Protein AF-A0A2L2Z4B2-F1 (afdb_monomer)

Nearest PDB structures (foldseek):
  4wjl-assembly1_B  TM=6.534E-01  e=1.448E-02  Homo sapiens
  1f9v-assembly1_A  TM=4.447E-01  e=9.645E-01  Saccharomyces cerevisiae

Mean predicted aligned error: 9.82 Å

Structure (mmCIF, N/CA/C/O backbone):
data_AF-A0A2L2Z4B2-F1
#
_entry.id   AF-A0A2L2Z4B2-F1
#
loop_
_atom_site.group_PDB
_atom_site.id
_atom_site.type_symbol
_atom_site.label_atom_id
_atom_site.label_alt_id
_atom_site.label_comp_id
_atom_site.label_asym_id
_atom_site.label_entity_id
_atom_site.label_seq_id
_atom_site.pdbx_PDB_ins_code
_atom_site.Cartn_x
_atom_site.Cartn_y
_atom_site.Cartn_z
_atom_site.occupancy
_atom_site.B_iso_or_equiv
_atom_site.auth_seq_id
_atom_site.auth_comp_id
_atom_site.auth_asym_id
_atom_site.auth_atom_id
_atom_site.pdbx_PDB_model_num
ATOM 1 N N . ASP A 1 1 ? 7.336 8.891 14.294 1.00 56.47 1 ASP A N 1
ATOM 2 C CA . ASP A 1 1 ? 7.459 8.376 12.912 1.00 56.47 1 ASP A CA 1
ATOM 3 C C . ASP A 1 1 ? 7.622 6.864 12.928 1.00 56.47 1 ASP A C 1
ATOM 5 O O . ASP A 1 1 ? 8.724 6.365 13.128 1.00 56.47 1 ASP A O 1
ATOM 9 N N . GLY A 1 2 ? 6.522 6.111 12.857 1.00 53.81 2 GLY A N 1
ATOM 10 C CA . GLY A 1 2 ? 6.584 4.646 12.873 1.00 53.81 2 GLY A CA 1
ATOM 11 C C . GLY A 1 2 ? 7.405 4.141 11.687 1.00 53.81 2 GLY A C 1
ATOM 12 O O . GLY A 1 2 ? 7.031 4.357 10.536 1.00 53.81 2 GLY A O 1
ATOM 13 N N . LYS A 1 3 ? 8.566 3.535 11.965 1.00 52.75 3 LYS A N 1
ATOM 14 C CA . LYS A 1 3 ? 9.426 2.948 10.932 1.00 52.75 3 LYS A CA 1
ATOM 15 C C . LYS A 1 3 ? 8.789 1.663 10.412 1.00 52.75 3 LYS A C 1
ATOM 17 O O . LYS A 1 3 ? 8.231 0.878 11.184 1.00 52.75 3 LYS A O 1
ATOM 22 N N . ALA A 1 4 ? 8.957 1.409 9.118 1.00 56.09 4 ALA A N 1
ATOM 23 C CA . ALA A 1 4 ? 8.607 0.125 8.535 1.00 56.09 4 ALA A CA 1
ATOM 24 C C . ALA A 1 4 ? 9.334 -1.020 9.260 1.00 56.09 4 ALA A C 1
ATOM 26 O O . ALA A 1 4 ? 10.544 -0.955 9.476 1.00 56.09 4 ALA A O 1
ATOM 27 N N . GLY A 1 5 ? 8.575 -2.043 9.660 1.00 59.50 5 GLY A N 1
ATOM 28 C CA . GLY A 1 5 ? 9.038 -3.143 10.517 1.00 59.50 5 GLY A CA 1
ATOM 29 C C . GLY A 1 5 ? 8.220 -3.299 11.803 1.00 59.50 5 GLY A C 1
ATOM 30 O O . GLY A 1 5 ? 8.065 -4.420 12.270 1.00 59.50 5 GLY A O 1
ATOM 31 N N . TYR A 1 6 ? 7.639 -2.208 12.318 1.00 79.12 6 TYR A N 1
ATOM 32 C CA . TYR A 1 6 ? 6.649 -2.249 13.410 1.00 79.12 6 TYR A CA 1
ATOM 33 C C . TYR A 1 6 ? 5.207 -2.223 12.902 1.00 79.12 6 TYR A C 1
ATOM 35 O O . TYR A 1 6 ? 4.321 -2.770 13.547 1.00 79.12 6 TYR A O 1
ATOM 43 N N . PHE A 1 7 ? 5.002 -1.607 11.738 1.00 86.56 7 PHE A N 1
ATOM 44 C CA . PHE A 1 7 ? 3.712 -1.478 11.077 1.00 86.56 7 PHE A CA 1
ATOM 45 C C . PHE A 1 7 ? 3.794 -1.968 9.629 1.00 86.56 7 PHE A C 1
ATOM 47 O O . PHE A 1 7 ? 4.863 -1.942 8.998 1.00 86.56 7 PHE A O 1
ATOM 54 N N . LYS A 1 8 ? 2.658 -2.418 9.102 1.00 90.88 8 LYS A N 1
ATOM 55 C CA . LYS A 1 8 ? 2.484 -2.825 7.707 1.00 90.88 8 LYS A CA 1
ATOM 56 C C . LYS A 1 8 ? 2.331 -1.590 6.827 1.00 90.88 8 LYS A C 1
ATOM 58 O O . LYS A 1 8 ? 1.479 -0.745 7.072 1.00 90.88 8 LYS A O 1
ATOM 63 N N . HIS A 1 9 ? 3.125 -1.514 5.766 1.00 93.25 9 HIS A N 1
ATOM 64 C CA . HIS A 1 9 ? 3.147 -0.380 4.845 1.00 93.25 9 HIS A CA 1
ATOM 65 C C . HIS A 1 9 ? 3.201 -0.845 3.394 1.00 93.25 9 HIS A C 1
ATOM 67 O O . HIS A 1 9 ? 3.694 -1.937 3.102 1.00 93.25 9 HIS A O 1
ATOM 73 N N . VAL A 1 10 ? 2.743 0.016 2.484 1.00 92.69 10 VAL A N 1
ATOM 74 C CA . VAL A 1 10 ? 2.886 -0.204 1.045 1.00 92.69 10 VAL A CA 1
ATOM 75 C C . VAL A 1 10 ? 4.333 0.076 0.646 1.00 92.69 10 VAL A C 1
ATOM 77 O O . VAL A 1 10 ? 4.900 1.116 0.991 1.00 92.69 10 VAL A O 1
ATOM 80 N N . ALA A 1 11 ? 4.931 -0.854 -0.095 1.00 90.94 11 ALA A N 1
ATOM 81 C CA . ALA A 1 11 ? 6.241 -0.679 -0.698 1.00 90.94 11 ALA A CA 1
ATOM 82 C C . ALA A 1 11 ? 6.204 -1.093 -2.167 1.00 90.94 11 ALA A C 1
ATOM 84 O O . ALA A 1 11 ? 5.617 -2.115 -2.517 1.00 90.94 11 ALA A O 1
ATOM 85 N N . MET A 1 12 ? 6.883 -0.316 -3.000 1.00 88.31 12 MET A N 1
ATOM 86 C CA . MET A 1 12 ? 7.209 -0.681 -4.368 1.00 88.31 12 MET A CA 1
ATOM 87 C C . MET A 1 12 ? 8.552 -1.412 -4.386 1.00 88.31 12 MET A C 1
ATOM 89 O O . MET A 1 12 ? 9.502 -0.996 -3.719 1.00 88.31 12 MET A O 1
ATOM 93 N N . ILE A 1 13 ? 8.635 -2.506 -5.143 1.00 85.81 13 ILE A N 1
ATOM 94 C CA . ILE A 1 13 ? 9.871 -3.267 -5.335 1.00 8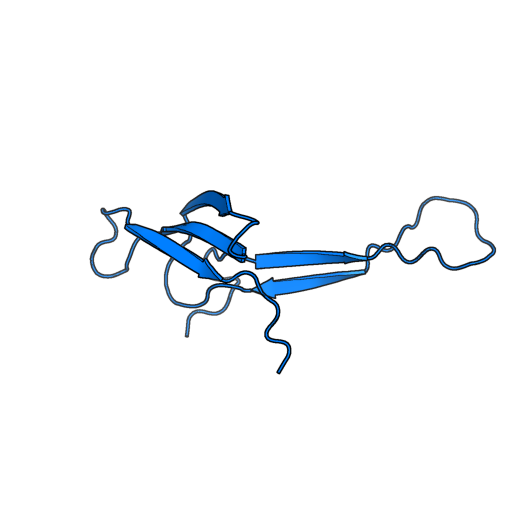5.81 13 ILE A CA 1
ATOM 95 C C . ILE A 1 13 ? 10.202 -3.263 -6.825 1.00 85.81 13 ILE A C 1
ATOM 97 O O . ILE A 1 13 ? 9.545 -3.937 -7.613 1.00 85.81 13 ILE A O 1
ATOM 101 N N . ASN A 1 14 ? 11.247 -2.527 -7.195 1.00 79.94 14 ASN A N 1
ATOM 102 C CA . ASN A 1 14 ? 11.796 -2.527 -8.545 1.00 79.94 14 ASN A CA 1
ATOM 103 C C . ASN A 1 14 ? 12.797 -3.670 -8.668 1.00 79.94 14 ASN A C 1
ATOM 105 O O . ASN A 1 14 ? 13.905 -3.581 -8.139 1.00 79.94 14 ASN A O 1
ATOM 109 N N . THR A 1 15 ? 12.411 -4.755 -9.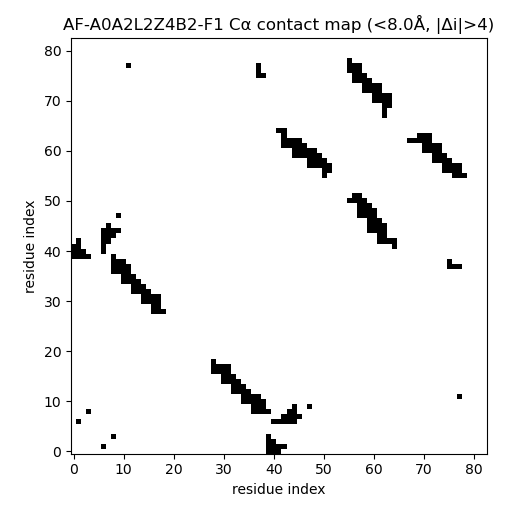333 1.00 76.69 15 THR A N 1
ATOM 110 C CA . THR A 1 15 ? 13.275 -5.922 -9.538 1.00 76.69 15 THR A CA 1
ATOM 111 C C . THR A 1 15 ? 14.087 -5.765 -10.818 1.00 76.69 15 THR A C 1
ATOM 113 O O . THR A 1 15 ? 13.530 -5.833 -11.912 1.00 76.69 15 THR A O 1
ATOM 116 N N . SER A 1 16 ? 15.404 -5.595 -10.695 1.00 69.50 16 SER A N 1
ATOM 117 C CA . SER A 1 16 ? 16.322 -5.721 -11.830 1.00 69.50 16 SER A CA 1
ATOM 118 C C . SER A 1 16 ? 16.947 -7.116 -11.843 1.00 69.50 16 SER A C 1
ATOM 120 O O . 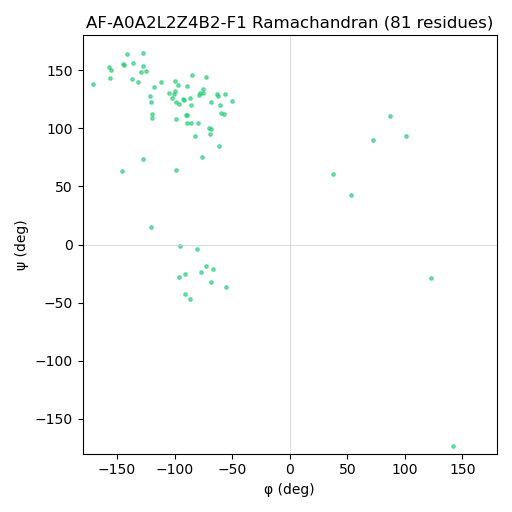SER A 1 16 ? 17.323 -7.658 -10.799 1.00 69.50 16 SER A O 1
ATOM 122 N N . VAL A 1 17 ? 17.03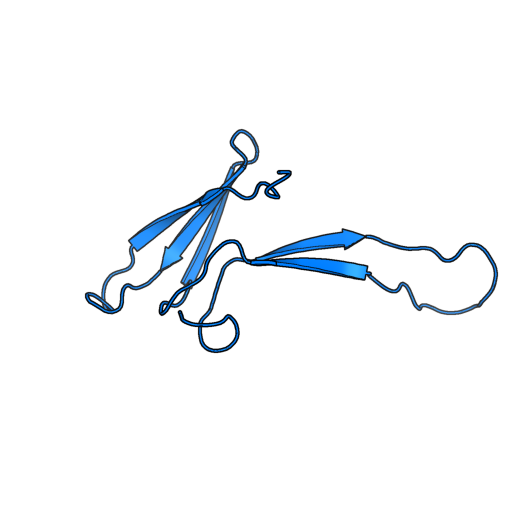8 -7.721 -13.027 1.00 62.47 17 VAL A N 1
ATOM 123 C CA . VAL A 1 17 ? 17.782 -8.968 -13.227 1.00 62.47 17 VAL A CA 1
ATOM 124 C C . VAL A 1 17 ? 19.140 -8.590 -13.799 1.00 62.47 17 VAL A C 1
ATOM 126 O O . VAL A 1 17 ? 19.226 -8.184 -14.953 1.00 62.47 17 VAL A O 1
ATOM 129 N N . SER A 1 18 ? 20.196 -8.719 -12.998 1.00 55.72 18 SER A N 1
ATOM 130 C CA . SER A 1 18 ? 21.564 -8.641 -13.509 1.00 55.72 18 SER A CA 1
ATOM 131 C C . SER A 1 18 ? 21.997 -10.045 -13.919 1.00 55.72 18 SER A C 1
ATOM 133 O O . SER A 1 18 ? 22.243 -10.900 -13.067 1.00 55.72 18 SER A O 1
ATOM 135 N N . SER A 1 19 ? 22.038 -10.324 -15.223 1.00 56.06 19 SER A N 1
ATOM 136 C CA . SER A 1 19 ? 22.817 -11.453 -15.724 1.00 56.06 19 SER A CA 1
ATOM 137 C C . SER A 1 19 ? 24.266 -10.995 -15.777 1.00 56.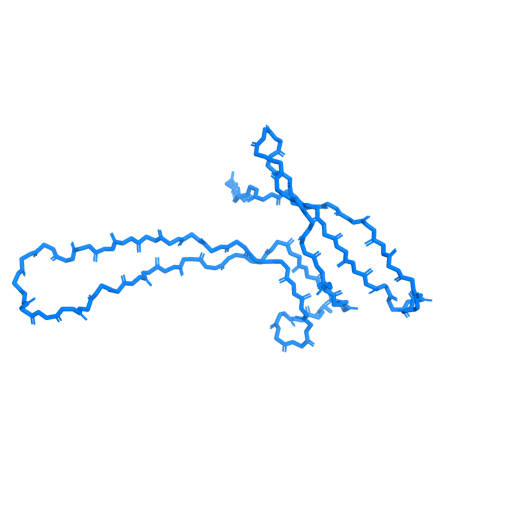06 19 SER A C 1
ATOM 139 O O . SER A 1 19 ? 24.625 -10.217 -16.657 1.00 56.06 19 SER A O 1
ATOM 141 N N . ALA A 1 20 ? 25.092 -11.446 -14.833 1.00 55.56 20 ALA A N 1
ATOM 142 C CA . ALA A 1 20 ? 26.532 -11.307 -14.987 1.00 55.56 20 ALA A CA 1
ATOM 143 C C . ALA A 1 20 ? 26.919 -12.005 -16.299 1.00 55.56 20 ALA A C 1
ATOM 145 O O . ALA A 1 20 ? 26.727 -13.216 -16.449 1.00 55.56 20 ALA A O 1
ATOM 146 N N . GLU A 1 21 ? 27.358 -11.224 -17.283 1.00 55.22 21 GLU A N 1
ATOM 147 C CA . GLU A 1 21 ? 27.823 -11.759 -18.550 1.00 55.22 21 GLU A CA 1
ATOM 148 C C . GLU A 1 21 ? 29.011 -12.682 -18.290 1.00 55.22 21 GLU A C 1
ATOM 150 O O . GLU A 1 21 ? 30.042 -12.271 -17.766 1.00 55.22 21 GLU A O 1
ATOM 155 N N . GLY A 1 22 ? 28.859 -13.943 -18.685 1.00 52.03 22 GLY A N 1
ATOM 156 C CA . GLY A 1 22 ? 29.974 -14.863 -18.804 1.00 52.03 22 GLY A CA 1
ATOM 157 C C . GLY A 1 22 ? 30.329 -15.618 -17.526 1.00 52.03 22 GLY A C 1
ATOM 158 O O . GLY A 1 22 ? 31.020 -15.126 -16.645 1.00 52.03 22 GLY A O 1
ATOM 159 N N . ARG A 1 23 ? 30.039 -16.921 -17.593 1.00 51.38 23 ARG A N 1
ATOM 160 C CA . ARG A 1 23 ? 30.727 -17.996 -16.867 1.00 51.38 23 ARG A CA 1
ATOM 161 C C . ARG A 1 23 ? 30.419 -18.028 -15.369 1.00 51.38 23 ARG A C 1
ATOM 163 O O . ARG A 1 23 ? 31.167 -17.498 -14.564 1.00 51.38 23 ARG A O 1
ATOM 170 N N . LEU A 1 24 ? 29.373 -18.768 -15.010 1.00 49.12 24 LEU A N 1
ATOM 171 C CA . LEU A 1 24 ? 29.459 -19.943 -14.134 1.00 49.12 24 LEU A CA 1
ATOM 172 C C . LEU A 1 24 ? 28.099 -20.659 -14.131 1.00 49.12 24 LEU A C 1
ATOM 174 O O . LEU A 1 24 ? 27.033 -20.053 -14.161 1.00 49.12 24 LEU A O 1
ATOM 178 N N . SER A 1 25 ? 28.180 -21.978 -14.191 1.00 50.34 25 SER A N 1
ATOM 179 C CA . SER A 1 25 ? 27.097 -22.954 -14.178 1.00 50.34 25 SER A CA 1
ATOM 180 C C . SER A 1 25 ? 26.302 -22.923 -12.867 1.00 50.34 25 SER A C 1
ATOM 182 O O . SER A 1 25 ? 26.903 -23.068 -11.806 1.00 50.34 25 SER A O 1
ATOM 184 N N . GLY A 1 26 ? 24.971 -22.837 -12.955 1.00 50.88 26 GLY A N 1
ATOM 185 C CA . GLY A 1 26 ? 24.046 -23.109 -11.846 1.00 50.88 26 GLY A CA 1
ATOM 186 C C . GLY A 1 26 ? 23.495 -21.866 -11.138 1.00 50.88 26 GLY A C 1
ATOM 187 O O . GLY A 1 26 ? 24.095 -21.362 -10.200 1.00 50.88 26 GLY A O 1
ATOM 188 N N . ASP A 1 27 ? 22.329 -21.404 -11.593 1.00 50.94 27 ASP A N 1
ATOM 189 C CA . ASP A 1 27 ? 21.250 -20.792 -10.799 1.00 50.94 27 ASP A CA 1
ATOM 190 C C . ASP A 1 27 ? 21.599 -19.864 -9.621 1.00 50.94 27 ASP A C 1
ATOM 192 O O . ASP A 1 27 ? 21.127 -20.063 -8.504 1.00 50.94 27 ASP A O 1
ATOM 196 N N . LEU A 1 28 ? 22.298 -18.754 -9.873 1.00 51.88 28 LEU A N 1
ATOM 197 C CA . LEU A 1 28 ? 22.255 -17.605 -8.960 1.00 51.88 28 LEU A CA 1
ATOM 198 C C . LEU A 1 28 ? 21.907 -16.318 -9.718 1.00 51.88 28 LEU A C 1
ATOM 200 O O . LEU A 1 28 ? 22.738 -15.448 -9.966 1.00 51.88 28 LEU A O 1
ATOM 204 N N . ARG A 1 29 ? 20.634 -16.196 -10.116 1.00 53.09 29 ARG A N 1
ATOM 205 C CA . ARG A 1 29 ? 20.061 -14.904 -10.519 1.00 53.09 29 ARG A CA 1
ATOM 206 C C . ARG A 1 29 ? 19.949 -14.032 -9.271 1.00 53.09 29 ARG A C 1
ATOM 208 O O . ARG A 1 29 ? 18.964 -14.121 -8.542 1.00 53.09 29 ARG A O 1
ATOM 215 N N . THR A 1 30 ? 20.943 -13.188 -9.016 1.00 53.91 30 THR A N 1
ATOM 216 C CA . THR A 1 30 ? 20.834 -12.162 -7.975 1.00 53.91 30 THR A CA 1
ATOM 217 C C . THR A 1 30 ? 19.802 -11.132 -8.431 1.00 53.91 30 THR A C 1
ATOM 219 O O . THR A 1 30 ? 20.092 -10.268 -9.257 1.00 53.91 30 THR A O 1
ATOM 222 N N . MET A 1 31 ? 18.570 -11.240 -7.928 1.00 54.88 31 MET A N 1
ATOM 223 C CA . MET A 1 31 ? 17.574 -10.179 -8.071 1.00 54.88 31 MET A CA 1
ATOM 224 C C . MET A 1 31 ? 18.017 -9.007 -7.198 1.00 54.88 31 MET A C 1
ATOM 226 O O . MET A 1 31 ? 17.829 -9.020 -5.982 1.00 54.88 31 MET A O 1
ATOM 230 N N . ILE A 1 32 ? 18.627 -7.994 -7.809 1.00 58.41 32 ILE A N 1
ATOM 231 C CA . ILE A 1 32 ? 18.902 -6.736 -7.117 1.00 58.41 32 ILE A CA 1
ATOM 232 C C . ILE A 1 32 ? 17.604 -5.931 -7.196 1.00 58.41 32 ILE A C 1
ATOM 234 O O . ILE A 1 32 ? 17.292 -5.293 -8.204 1.00 58.41 32 ILE A O 1
ATOM 238 N N . GLY A 1 33 ? 16.786 -6.069 -6.152 1.00 65.06 33 GLY A N 1
ATOM 239 C CA . GLY A 1 33 ? 15.538 -5.333 -5.989 1.00 65.06 33 GLY A CA 1
ATOM 240 C C . GLY A 1 33 ? 15.752 -4.041 -5.201 1.00 65.06 33 GLY A C 1
ATOM 241 O O . GLY A 1 33 ? 16.225 -4.099 -4.067 1.00 65.06 33 GLY A O 1
ATOM 242 N N . LYS A 1 34 ? 15.370 -2.880 -5.748 1.00 79.56 34 LYS A N 1
ATOM 243 C CA . LYS A 1 34 ? 15.254 -1.636 -4.964 1.00 79.56 34 LYS A CA 1
ATOM 244 C C . LYS A 1 34 ? 13.870 -1.599 -4.319 1.00 79.56 34 LYS A C 1
ATOM 246 O O . LYS A 1 34 ? 12.864 -1.620 -5.022 1.00 79.56 34 LYS A O 1
ATOM 251 N N . LYS A 1 35 ? 13.822 -1.552 -2.986 1.00 84.19 35 LYS A N 1
ATOM 252 C CA . LYS A 1 35 ? 12.584 -1.425 -2.205 1.00 84.19 35 LYS A CA 1
ATOM 253 C C . LYS A 1 35 ? 12.380 0.030 -1.779 1.00 84.19 35 LYS A C 1
ATOM 255 O O . LYS A 1 35 ? 13.214 0.564 -1.052 1.00 84.19 35 LYS A O 1
ATOM 260 N N . THR A 1 36 ? 11.251 0.623 -2.155 1.00 87.00 36 THR A N 1
ATOM 261 C CA . THR A 1 36 ? 10.855 1.991 -1.789 1.00 87.00 36 THR A CA 1
ATOM 262 C C . THR A 1 36 ? 9.529 1.947 -1.037 1.00 87.00 36 THR A C 1
ATOM 264 O O . THR A 1 36 ? 8.544 1.424 -1.553 1.00 87.00 36 THR A O 1
ATOM 267 N N . PHE A 1 37 ? 9.480 2.468 0.189 1.00 90.12 37 PHE A N 1
ATOM 268 C CA . PHE A 1 37 ? 8.218 2.584 0.926 1.00 90.12 37 PHE A CA 1
ATOM 269 C C . PHE A 1 37 ? 7.417 3.779 0.411 1.00 90.12 37 PHE A C 1
ATOM 271 O O . PHE A 1 37 ? 7.956 4.876 0.318 1.00 90.12 37 PHE A O 1
ATOM 278 N N . LEU A 1 38 ? 6.138 3.557 0.104 1.00 91.69 38 LEU A N 1
ATOM 279 C CA . LEU A 1 38 ? 5.213 4.605 -0.338 1.00 91.69 38 LEU A CA 1
ATOM 280 C C . LEU A 1 38 ? 4.472 5.238 0.848 1.00 91.69 38 LEU A C 1
ATOM 282 O O . LEU A 1 38 ? 4.051 6.385 0.785 1.00 91.69 38 LEU A O 1
ATOM 286 N N . THR A 1 39 ? 4.332 4.507 1.955 1.00 92.00 39 THR A N 1
ATOM 287 C CA . THR A 1 39 ? 3.644 4.975 3.167 1.00 92.00 39 THR A CA 1
ATOM 288 C C . THR A 1 39 ? 4.544 4.866 4.394 1.00 92.00 39 THR A C 1
ATOM 290 O O . THR A 1 39 ? 5.341 3.931 4.491 1.00 92.00 39 THR A O 1
ATOM 293 N N . HIS A 1 40 ? 4.357 5.760 5.364 1.00 90.81 40 HIS A N 1
ATOM 294 C CA . HIS A 1 40 ? 5.023 5.741 6.668 1.00 90.81 40 HIS A CA 1
ATOM 295 C C . HIS A 1 40 ? 4.067 6.232 7.764 1.00 90.81 40 HIS A C 1
ATOM 297 O O . HIS A 1 40 ? 3.167 7.023 7.490 1.00 90.81 40 HIS A O 1
ATOM 303 N N . GLY A 1 41 ? 4.269 5.813 9.015 1.00 88.19 41 GLY A N 1
ATOM 304 C CA . GLY A 1 41 ? 3.444 6.270 10.138 1.00 88.19 41 GLY A CA 1
ATOM 305 C C . GLY A 1 41 ? 3.147 5.176 11.156 1.00 88.19 41 GLY A C 1
ATOM 306 O O . GLY A 1 41 ? 3.707 4.088 11.099 1.00 88.19 41 GLY A O 1
ATOM 307 N N . GLN A 1 42 ? 2.286 5.486 12.124 1.00 89.00 42 GLN A N 1
ATOM 308 C CA . GLN A 1 42 ? 1.848 4.545 13.161 1.00 89.00 42 GLN A CA 1
ATOM 309 C C . GLN A 1 42 ? 0.481 3.954 12.806 1.00 89.00 42 GLN A C 1
ATOM 311 O O . GLN A 1 42 ? -0.513 4.232 13.466 1.00 89.00 42 GLN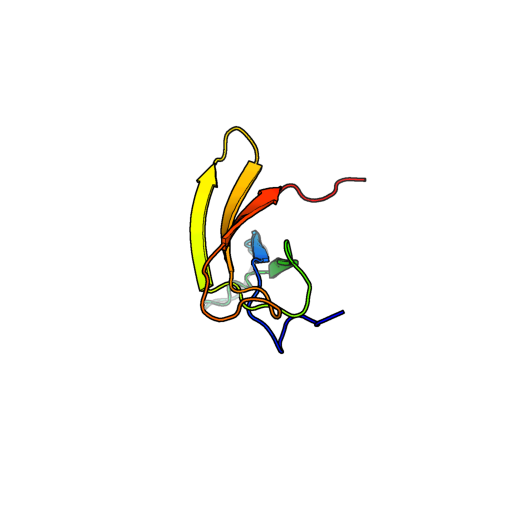 A O 1
ATOM 316 N N . PHE A 1 43 ? 0.415 3.197 11.714 1.00 89.19 43 PHE A N 1
ATOM 317 C CA . PHE A 1 43 ? -0.805 2.518 11.280 1.00 89.19 43 PHE A CA 1
ATOM 318 C C . PHE A 1 43 ? -0.465 1.300 10.431 1.00 89.19 43 PHE A C 1
ATOM 320 O O . PHE A 1 43 ? 0.523 1.318 9.696 1.00 89.19 43 PHE A O 1
ATOM 327 N N . ASP A 1 44 ? -1.320 0.282 10.481 1.00 90.69 44 ASP A N 1
ATOM 328 C CA . ASP A 1 44 ? -1.201 -0.892 9.626 1.00 90.69 44 ASP A CA 1
ATOM 329 C C . ASP A 1 44 ? -2.019 -0.737 8.346 1.00 90.69 44 ASP A C 1
ATOM 331 O O . ASP A 1 44 ? -3.238 -0.564 8.370 1.00 90.69 44 ASP A O 1
ATOM 335 N N . VAL A 1 45 ? -1.347 -0.900 7.209 1.00 93.81 45 VAL A N 1
ATOM 336 C CA . VAL 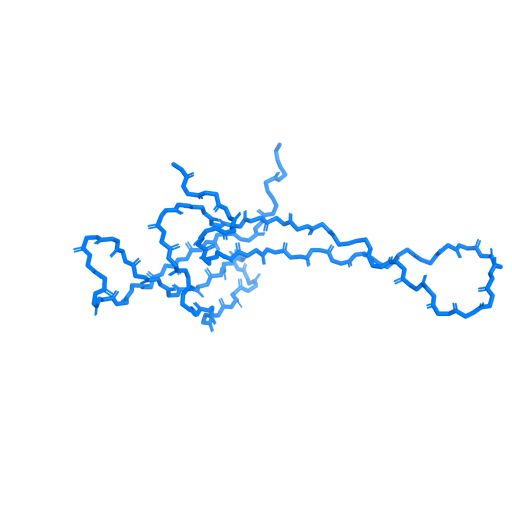A 1 45 ? -2.009 -1.215 5.945 1.00 93.81 45 VAL A CA 1
ATOM 337 C C . VAL A 1 45 ? -2.582 -2.628 6.039 1.00 93.81 45 VAL A C 1
ATOM 339 O O . VAL A 1 45 ? -1.865 -3.600 6.291 1.00 93.81 45 VAL A O 1
ATOM 342 N N . ILE A 1 46 ? -3.890 -2.727 5.832 1.00 95.00 46 ILE A N 1
ATOM 343 C CA . ILE A 1 46 ? -4.656 -3.973 5.899 1.00 95.00 46 ILE A CA 1
ATOM 344 C C . ILE A 1 46 ? -4.613 -4.680 4.548 1.00 95.00 46 ILE A C 1
ATOM 346 O O . ILE A 1 46 ? -4.382 -5.884 4.485 1.00 95.00 46 ILE A O 1
ATOM 350 N N . GLU A 1 47 ? -4.849 -3.924 3.476 1.00 96.00 47 GLU A N 1
ATOM 351 C CA . GLU A 1 47 ? -5.055 -4.464 2.137 1.00 96.00 47 GLU A CA 1
ATOM 352 C C . GLU A 1 47 ? -4.716 -3.419 1.070 1.00 96.00 47 GLU A C 1
ATOM 354 O O . GLU A 1 47 ? -4.994 -2.232 1.245 1.00 96.00 47 GLU A O 1
ATOM 359 N N . ILE A 1 48 ? -4.135 -3.870 -0.043 1.00 96.62 48 ILE A N 1
ATOM 360 C CA . ILE A 1 48 ? -4.013 -3.088 -1.277 1.00 96.62 48 ILE A CA 1
ATOM 361 C C . ILE A 1 48 ? -5.181 -3.496 -2.171 1.00 96.62 48 ILE A C 1
ATOM 363 O O . ILE A 1 48 ? -5.299 -4.667 -2.517 1.00 96.62 48 ILE A O 1
ATOM 367 N N . LEU A 1 49 ? -6.029 -2.541 -2.542 1.00 97.50 49 LEU A N 1
ATOM 368 C CA . LEU A 1 49 ? -7.250 -2.816 -3.300 1.00 97.50 49 LEU A CA 1
ATOM 369 C C . LEU A 1 49 ? -7.031 -2.740 -4.809 1.00 97.50 49 LEU A C 1
ATOM 371 O O . LEU A 1 49 ? -7.560 -3.556 -5.557 1.00 97.50 49 LEU A O 1
ATOM 375 N N . ALA A 1 50 ? -6.285 -1.734 -5.265 1.00 96.62 50 ALA A N 1
ATOM 376 C CA . ALA A 1 50 ? -6.090 -1.489 -6.686 1.00 96.62 50 ALA A CA 1
ATOM 377 C C . ALA A 1 50 ? -4.816 -0.691 -6.955 1.00 96.62 50 ALA A C 1
ATOM 379 O O . ALA A 1 50 ? -4.392 0.137 -6.147 1.00 96.62 50 ALA A O 1
ATOM 380 N N . HIS A 1 51 ? -4.259 -0.900 -8.144 1.00 94.94 51 HIS A N 1
ATOM 381 C CA . HIS A 1 51 ? -3.232 -0.052 -8.734 1.00 94.94 51 HIS A CA 1
ATOM 382 C C . HIS A 1 51 ? -3.770 0.515 -10.044 1.00 94.94 51 HIS A C 1
ATOM 384 O O . HIS A 1 51 ? -3.993 -0.232 -10.997 1.00 94.94 51 HIS A O 1
ATOM 390 N N . ASN A 1 52 ? -4.006 1.823 -10.079 1.00 95.06 52 ASN A N 1
ATOM 391 C CA . ASN A 1 52 ? -4.333 2.522 -11.310 1.00 95.06 52 ASN A CA 1
ATOM 392 C C . ASN A 1 52 ? -3.034 3.009 -11.961 1.00 95.06 52 ASN A C 1
ATOM 394 O O . ASN A 1 52 ? -2.347 3.890 -11.446 1.00 95.06 52 ASN A O 1
ATOM 398 N N . ARG A 1 53 ? -2.707 2.408 -13.106 1.00 90.38 53 ARG A N 1
ATOM 399 C CA . ARG A 1 53 ? -1.488 2.704 -13.866 1.00 90.38 53 ARG A CA 1
ATOM 400 C C . ARG A 1 53 ? -1.572 3.999 -14.663 1.00 90.38 53 ARG A C 1
ATOM 402 O O . ARG A 1 53 ? -0.536 4.565 -14.976 1.00 90.38 53 ARG A O 1
ATOM 409 N N . GLU A 1 54 ? -2.770 4.467 -15.005 1.00 92.25 54 GLU A N 1
ATOM 410 C CA . GLU A 1 54 ? -2.929 5.694 -15.797 1.00 92.25 54 GLU A CA 1
ATOM 411 C C . GLU A 1 54 ? -2.514 6.931 -14.999 1.00 92.25 54 GLU A C 1
ATOM 413 O O . GLU A 1 54 ? -1.988 7.891 -15.554 1.00 92.25 54 GLU A O 1
ATOM 418 N N . ASN A 1 55 ? -2.7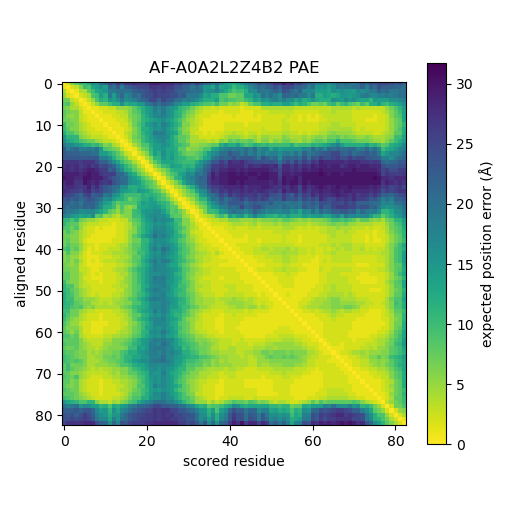27 6.894 -13.683 1.00 92.25 55 ASN A N 1
ATOM 419 C CA . ASN A 1 55 ? -2.426 7.989 -12.771 1.00 92.25 55 ASN A CA 1
ATOM 420 C C . ASN A 1 55 ? -1.429 7.601 -11.670 1.00 92.25 55 ASN A C 1
ATOM 422 O O . ASN A 1 55 ? -1.321 8.331 -10.683 1.00 92.25 55 ASN A O 1
ATOM 426 N N . ASN A 1 56 ? -0.717 6.476 -11.815 1.00 92.69 56 ASN A N 1
ATOM 427 C CA . ASN A 1 56 ? 0.343 6.069 -10.889 1.00 92.69 56 ASN A CA 1
ATOM 428 C C . ASN A 1 56 ? -0.128 6.047 -9.423 1.00 92.69 56 ASN A C 1
ATOM 430 O O . ASN A 1 56 ? 0.537 6.564 -8.527 1.00 92.69 56 ASN A O 1
ATOM 434 N N . THR A 1 57 ? -1.333 5.522 -9.176 1.00 95.81 57 THR A N 1
ATOM 435 C CA . THR A 1 57 ? -1.987 5.586 -7.861 1.00 95.81 57 THR A CA 1
ATOM 436 C C . THR A 1 57 ? -2.288 4.196 -7.315 1.00 95.81 57 THR A C 1
ATOM 438 O O . THR A 1 57 ? -2.955 3.381 -7.956 1.00 95.81 57 THR A O 1
ATOM 441 N N . VAL A 1 58 ? -1.850 3.939 -6.085 1.00 96.75 58 VAL A N 1
ATOM 442 C CA . VAL A 1 58 ? -2.185 2.734 -5.318 1.00 96.75 58 VAL A CA 1
ATOM 443 C C . VAL A 1 58 ? -3.251 3.076 -4.284 1.00 96.75 58 VAL A C 1
ATOM 445 O O . VAL A 1 58 ? -3.056 3.971 -3.464 1.00 96.75 58 VAL A O 1
ATOM 448 N N . TYR A 1 59 ? -4.358 2.337 -4.297 1.00 97.62 59 TYR A N 1
ATOM 449 C CA . TYR A 1 59 ? -5.443 2.446 -3.322 1.00 97.62 59 TYR A CA 1
ATOM 450 C C . TYR A 1 59 ? -5.315 1.351 -2.263 1.00 97.62 59 TYR A C 1
ATOM 452 O O . TYR A 1 59 ? -5.142 0.176 -2.599 1.00 97.62 59 TYR A O 1
ATOM 460 N N . TYR A 1 60 ? -5.412 1.717 -0.986 1.00 97.50 60 TYR A N 1
ATOM 461 C CA . TYR A 1 60 ? -5.202 0.800 0.135 1.00 97.50 60 TYR A CA 1
ATOM 462 C C . TYR A 1 60 ? -6.115 1.106 1.328 1.00 97.50 60 TYR A C 1
ATOM 464 O O . TYR A 1 60 ? -6.568 2.237 1.515 1.00 97.50 60 TYR A O 1
ATOM 472 N N . LEU A 1 61 ? -6.376 0.082 2.144 1.00 97.56 61 LEU A N 1
ATOM 473 C CA . LEU A 1 61 ? -7.115 0.186 3.401 1.00 97.56 61 LEU A CA 1
ATOM 474 C C . LEU A 1 61 ? -6.165 0.238 4.596 1.00 97.56 61 LEU A C 1
ATOM 476 O O . LEU A 1 61 ? -5.193 -0.516 4.661 1.00 97.56 61 LEU A O 1
ATOM 480 N N . THR A 1 62 ? -6.492 1.071 5.578 1.00 95.12 62 THR A N 1
ATOM 481 C CA . THR A 1 62 ? -5.800 1.140 6.875 1.00 95.12 62 THR A CA 1
ATOM 482 C C . THR A 1 62 ? -6.791 1.377 8.017 1.00 95.12 62 THR A C 1
ATOM 484 O O . THR A 1 62 ? -7.942 1.761 7.789 1.00 95.12 62 THR A O 1
ATOM 487 N N . THR A 1 63 ? -6.344 1.135 9.247 1.00 90.12 63 THR A N 1
ATOM 488 C CA . THR A 1 63 ? -7.003 1.567 10.486 1.00 90.12 63 THR A CA 1
ATOM 489 C C . THR A 1 63 ? -6.240 2.742 11.091 1.00 90.12 63 THR A C 1
ATOM 491 O O . THR A 1 63 ? -5.025 2.655 11.283 1.00 90.12 63 THR A O 1
ATOM 494 N N . LEU A 1 64 ? -6.936 3.822 11.445 1.00 85.94 64 LEU A N 1
ATOM 495 C CA . LEU A 1 64 ? -6.311 4.957 12.129 1.00 85.94 64 LEU A CA 1
ATOM 496 C C . LEU A 1 64 ? -6.252 4.707 13.645 1.00 85.94 64 LEU A C 1
ATOM 498 O O . LEU A 1 64 ? -7.202 4.137 14.183 1.00 85.94 64 LEU A O 1
ATOM 502 N N . PRO A 1 65 ? -5.210 5.179 14.359 1.00 84.12 65 PRO A N 1
ATOM 503 C CA . PRO A 1 65 ? -5.098 5.014 15.813 1.00 84.12 65 PRO A CA 1
ATOM 504 C C . PRO A 1 65 ? -6.304 5.543 16.595 1.00 84.12 65 PRO A C 1
ATOM 506 O O . PRO A 1 65 ? -6.727 4.925 17.564 1.00 84.12 65 PRO A O 1
ATOM 5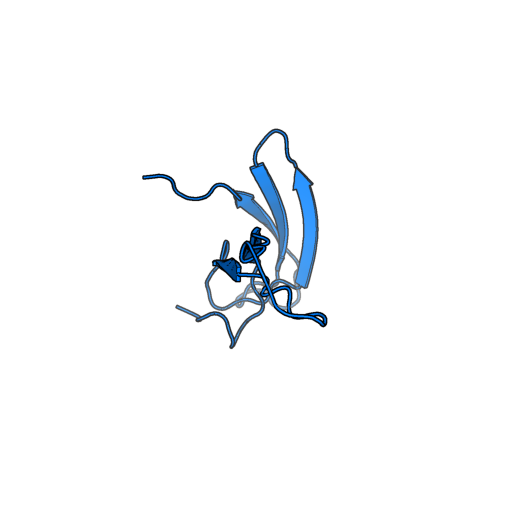09 N N . GLU A 1 66 ? -6.887 6.650 16.133 1.00 87.75 66 GLU A N 1
ATOM 510 C CA . GLU A 1 66 ? -8.062 7.282 16.750 1.00 87.75 66 GLU A CA 1
ATOM 511 C C . GLU A 1 66 ? -9.363 6.498 16.514 1.00 87.75 66 GLU A C 1
ATOM 513 O O . GLU A 1 66 ? -10.368 6.707 17.187 1.00 87.75 66 GLU A O 1
ATOM 518 N N . SER A 1 67 ? -9.379 5.606 15.520 1.00 88.12 67 SER A N 1
ATOM 519 C CA . SER A 1 67 ? -10.567 4.841 15.129 1.00 88.12 67 SER A CA 1
ATOM 520 C C . SER A 1 67 ? -10.192 3.433 14.644 1.00 88.12 67 SER A C 1
ATOM 522 O O . SER A 1 67 ? -10.454 3.077 13.493 1.00 88.12 67 SER A O 1
ATOM 524 N N . PRO A 1 68 ? -9.610 2.584 15.515 1.00 85.50 68 PRO A N 1
ATOM 525 C CA . PRO A 1 68 ? -9.044 1.296 15.109 1.00 85.50 68 PRO A CA 1
ATOM 526 C C . PRO A 1 68 ? -10.104 0.296 14.623 1.00 85.50 68 PRO A C 1
ATOM 528 O O . PRO A 1 68 ? -9.797 -0.626 13.875 1.00 85.50 68 PRO A O 1
ATOM 531 N N . SER A 1 69 ? -11.369 0.489 15.005 1.00 89.62 69 SER A N 1
ATOM 532 C CA . SER A 1 69 ? -12.500 -0.329 14.547 1.00 89.62 69 SER A CA 1
ATOM 533 C C . SER A 1 69 ? -13.019 0.062 13.158 1.00 89.62 69 SER A C 1
ATOM 535 O O . SER A 1 69 ? -13.942 -0.578 12.655 1.00 89.62 69 SER A O 1
ATOM 537 N N . GLN A 1 70 ? -12.476 1.116 12.542 1.00 92.62 70 GLN A N 1
ATOM 538 C CA . GLN A 1 70 ? -12.892 1.609 11.232 1.00 92.62 70 GLN A CA 1
ATOM 539 C C . GLN A 1 70 ? -11.796 1.371 10.196 1.00 92.62 70 GLN A C 1
ATOM 541 O O . GLN A 1 70 ? -10.608 1.562 10.459 1.00 92.62 70 GLN A O 1
ATOM 546 N N . ARG A 1 71 ? -12.214 0.968 8.993 1.00 94.31 71 ARG A N 1
ATOM 547 C CA . ARG A 1 71 ? -11.333 0.857 7.831 1.00 94.31 71 ARG A CA 1
ATOM 548 C C . ARG A 1 71 ? -11.537 2.070 6.950 1.00 94.31 71 ARG A C 1
ATOM 550 O O . ARG A 1 71 ? -12.665 2.389 6.586 1.00 94.31 71 ARG A O 1
ATOM 557 N N . HIS A 1 72 ? -10.433 2.695 6.591 1.00 95.06 72 HIS A N 1
ATOM 558 C CA . HIS A 1 72 ? -10.413 3.917 5.806 1.00 95.06 72 HIS A CA 1
ATOM 559 C C . HIS A 1 72 ? -9.692 3.657 4.490 1.00 95.06 72 HIS A C 1
ATOM 561 O O . HIS A 1 72 ? -8.647 3.002 4.474 1.00 95.06 72 HIS A O 1
ATOM 567 N N . LEU A 1 73 ? -10.265 4.159 3.397 1.00 96.81 73 LEU A N 1
ATOM 568 C CA . LEU A 1 73 ? -9.680 4.090 2.063 1.00 96.81 73 LEU A CA 1
ATOM 569 C C . LEU A 1 73 ? -8.750 5.280 1.843 1.00 96.81 73 LEU A C 1
ATOM 571 O O . LEU A 1 73 ? -9.171 6.428 1.959 1.00 96.81 73 LEU A O 1
ATOM 575 N N . PHE A 1 74 ? -7.509 4.990 1.469 1.00 96.50 74 PHE A N 1
ATOM 576 C CA . PHE A 1 74 ? -6.506 5.983 1.112 1.00 96.50 74 PHE A CA 1
ATOM 577 C C . PHE A 1 74 ? -5.892 5.677 -0.250 1.00 96.50 74 PHE A C 1
ATOM 579 O O . PHE A 1 74 ? -6.010 4.571 -0.783 1.00 96.50 74 PHE A O 1
ATOM 586 N N . SER A 1 75 ? -5.205 6.675 -0.797 1.00 96.12 75 SER A N 1
ATOM 587 C CA . SER A 1 75 ? -4.423 6.565 -2.022 1.00 96.12 75 SER A CA 1
ATOM 588 C C . SER A 1 75 ? -3.014 7.105 -1.816 1.00 96.12 75 SER A C 1
ATOM 590 O O . SER A 1 75 ? -2.814 8.045 -1.046 1.00 96.12 75 SER A O 1
ATOM 592 N N . VAL A 1 76 ? -2.043 6.536 -2.523 1.00 95.19 76 VAL A N 1
ATOM 593 C CA . VAL A 1 76 ? -0.669 7.043 -2.580 1.00 95.19 76 VAL A CA 1
ATOM 594 C C . VAL A 1 76 ? -0.143 6.986 -4.008 1.00 95.19 76 VAL A C 1
ATOM 596 O O . VAL A 1 76 ? -0.446 6.044 -4.742 1.00 95.19 76 VAL A O 1
ATOM 599 N N . THR A 1 77 ? 0.632 7.995 -4.395 1.00 93.75 77 THR A N 1
ATOM 600 C CA . THR A 1 77 ? 1.309 8.027 -5.692 1.00 93.75 77 THR A CA 1
ATOM 601 C C . THR A 1 77 ? 2.512 7.091 -5.666 1.00 93.75 77 THR A C 1
ATOM 603 O O . THR A 1 77 ? 3.295 7.103 -4.718 1.00 93.75 77 THR A O 1
ATOM 606 N N . ASP A 1 78 ? 2.662 6.279 -6.702 1.00 85.19 78 ASP A N 1
ATOM 607 C CA . ASP A 1 78 ? 3.683 5.239 -6.796 1.00 85.19 78 ASP A CA 1
ATOM 608 C C . ASP A 1 78 ? 4.946 5.699 -7.556 1.00 85.19 78 ASP A C 1
ATOM 610 O O . ASP A 1 78 ? 5.927 4.965 -7.645 1.00 85.19 78 ASP A O 1
ATOM 614 N N . MET A 1 79 ? 4.961 6.944 -8.042 1.00 74.38 79 MET A N 1
ATOM 615 C CA . MET A 1 79 ? 6.113 7.523 -8.725 1.00 74.38 79 MET A CA 1
ATOM 616 C C . MET A 1 79 ? 7.320 7.606 -7.788 1.00 74.38 79 MET A C 1
ATOM 618 O O . MET A 1 79 ? 7.249 8.186 -6.701 1.00 74.38 79 MET A O 1
ATOM 622 N N . GLU A 1 80 ? 8.460 7.074 -8.246 1.00 58.88 80 GLU A N 1
ATOM 623 C CA . GLU A 1 80 ? 9.755 7.500 -7.729 1.00 58.88 80 GLU A CA 1
ATOM 624 C C . GLU A 1 80 ? 9.778 9.029 -7.775 1.00 58.88 80 GLU A C 1
ATOM 626 O O . GLU A 1 80 ? 9.570 9.622 -8.834 1.00 58.88 80 GLU A O 1
ATOM 631 N N . SER A 1 81 ? 10.016 9.673 -6.631 1.00 42.56 81 SER A N 1
ATOM 632 C CA . SER A 1 81 ? 10.431 11.071 -6.603 1.00 42.56 81 SER A CA 1
ATOM 633 C C . SER A 1 81 ? 11.761 11.166 -7.350 1.00 42.56 81 SER A C 1
ATOM 635 O O . SER A 1 81 ? 12.828 11.062 -6.754 1.00 42.56 81 SER A O 1
ATOM 637 N N . GLY A 1 82 ? 11.692 11.290 -8.672 1.00 46.25 82 GLY A N 1
ATOM 638 C CA . GLY A 1 82 ? 12.744 11.841 -9.503 1.00 46.25 82 GLY A CA 1
ATOM 639 C C . GLY A 1 82 ? 12.728 13.352 -9.332 1.00 46.25 82 GLY A C 1
ATOM 640 O O . GLY A 1 82 ? 12.220 14.063 -10.195 1.00 46.25 82 GLY A O 1
ATOM 641 N N . MET A 1 83 ? 13.233 13.814 -8.190 1.00 34.91 83 MET A N 1
ATOM 642 C CA . MET A 1 83 ? 13.796 15.149 -7.995 1.00 34.91 83 MET A CA 1
ATOM 643 C C . MET A 1 83 ? 15.051 15.002 -7.148 1.00 34.91 83 MET A C 1
ATOM 645 O O . MET A 1 83 ? 14.959 14.320 -6.102 1.00 34.91 83 MET A O 1
#

InterPro domains:
  IPR002469 Dipeptidylpeptidase IV, N-terminal domain [PF00930] (7-77)
  IPR050278 Serine protease S9B/DPPIV [PTHR11731] (3-77)

Radius of gyration: 17.1 Å; Cα contacts (8 Å, |Δi|>4): 138; chains: 1; bounding box: 44×38×36 Å

Foldseek 3Di:
DADPPQAAFDKDKDWDFDDPPDDDDDDDRPGPIDIGTQDDDDKHFPDFDDQDPVQQKTWTWIADPVGNVDIDIDITHNDDPPD

Solvent-accessible surface area (backbone atoms only — not comparable to full-atom values): 5345 Å² total; per-residue (Å²): 128,38,54,85,84,84,36,44,60,56,62,51,69,50,74,42,81,57,77,79,81,76,89,81,90,77,95,76,76,55,66,58,56,52,77,43,71,70,52,83,36,77,40,41,51,76,45,79,78,47,73,45,77,94,74,39,32,37,34,33,34,30,33,48,80,95,43,66,95,43,82,44,84,46,73,42,67,68,67,77,80,88,119

Secondary structure (DSSP, 8-state):
---BTTB---EEEEEEE---SS---S----EEEEEEES--SSS-EEEEEEEETTTTEEEEEEEETTEEEEEEEEEEE------

Sequence (83 aa):
DGKAGYFKHVAMINTSVSSAEGRLSGDLRTMIGKKTFLTHGQFDVIEILAHNRENNTVYYLTTLPESPSQRHLFSVTDMESGM

pLDDT: mean 78.78, std 18.19, range [34.91, 97.62]

Organism: Parasteatoda tepidariorum (NCBI:txid114398)